Protein AF-A0A1B2AAG3-F1 (afdb_monomer_lite)

Sequence (72 aa):
MALGLFAKVRASNAADRERRKRTDAMMADIFRNRPGRHRRRPPEAGMPIPAVPPRGPRPKQGGAEAPLEFGD

Foldseek 3Di:
DPVVPVVVVVVVVVVVVVVVVVVVVVVVVCVVPVDPPPPDDPVVVPDPDPPDPDPDDDDPPCDDPDPPDPDD

pLDDT: mean 75.48, std 8.32, range [52.38, 91.06]

Radius of gyration: 34.92 Å; chains: 1; bounding box: 68×53×88 Å

Organism: NCBI:txid692370

Structure (mmCIF, N/CA/C/O backbone):
data_AF-A0A1B2AAG3-F1
#
_entry.id   AF-A0A1B2AAG3-F1
#
loop_
_atom_site.group_PDB
_atom_site.id
_atom_site.type_symbol
_atom_site.label_atom_id
_atom_site.label_alt_id
_atom_site.label_comp_id
_atom_site.label_asym_id
_atom_site.label_entity_id
_atom_site.label_seq_id
_atom_site.pdbx_PDB_ins_code
_atom_site.Cartn_x
_atom_site.Cartn_y
_atom_site.Cartn_z
_atom_site.occupancy
_atom_site.B_iso_or_equiv
_atom_site.auth_seq_id
_atom_site.auth_comp_id
_atom_site.auth_asym_id
_atom_site.auth_atom_id
_atom_site.pdbx_PDB_model_num
ATOM 1 N N . MET A 1 1 ? 36.540 -16.803 -40.919 1.00 52.38 1 MET A N 1
ATOM 2 C CA . MET A 1 1 ? 35.077 -16.704 -40.704 1.00 52.38 1 MET A CA 1
ATOM 3 C C . MET A 1 1 ? 34.766 -16.222 -39.274 1.00 52.38 1 MET A C 1
ATOM 5 O O . MET A 1 1 ? 34.326 -17.014 -38.458 1.00 52.38 1 MET A O 1
ATOM 9 N N . ALA A 1 2 ? 35.023 -14.951 -38.928 1.00 59.75 2 ALA A N 1
ATOM 10 C CA . ALA A 1 2 ? 34.856 -14.445 -37.545 1.00 59.75 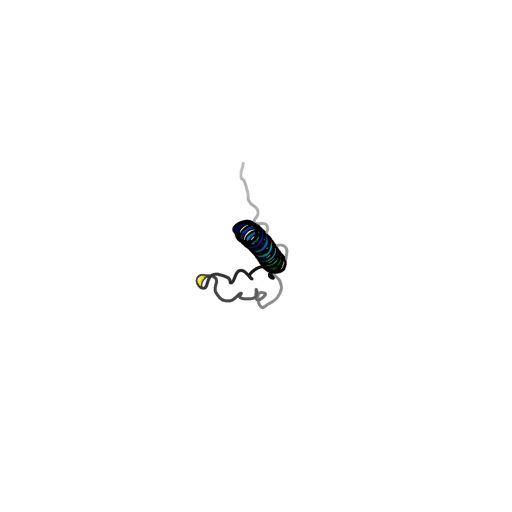2 ALA A CA 1
ATOM 11 C C . ALA A 1 2 ? 33.839 -13.290 -37.397 1.00 59.75 2 ALA A C 1
ATOM 13 O O . ALA A 1 2 ? 33.445 -12.945 -36.286 1.00 59.75 2 ALA A O 1
ATOM 14 N N . LEU A 1 3 ? 33.359 -12.717 -38.507 1.00 59.25 3 LEU A N 1
ATOM 15 C CA . LEU A 1 3 ? 32.468 -11.547 -38.500 1.00 59.25 3 LEU A CA 1
ATOM 16 C C . LEU A 1 3 ? 31.031 -11.836 -38.022 1.00 59.25 3 LEU A C 1
ATOM 18 O O . LEU A 1 3 ? 30.353 -10.930 -37.549 1.00 59.25 3 LEU A O 1
ATOM 22 N N . GLY A 1 4 ? 30.561 -13.086 -38.088 1.00 59.25 4 GLY A N 1
ATOM 23 C CA . GLY A 1 4 ? 29.186 -13.439 -37.699 1.00 59.25 4 GLY A CA 1
ATOM 24 C C . GLY A 1 4 ? 28.961 -13.594 -36.189 1.00 59.25 4 GLY A C 1
ATOM 25 O O . GLY A 1 4 ? 27.842 -13.412 -35.707 1.00 59.25 4 GLY A O 1
ATOM 26 N N . LEU A 1 5 ? 30.011 -13.909 -35.421 1.00 65.00 5 LEU A N 1
ATOM 27 C CA . LEU A 1 5 ? 29.884 -14.249 -34.000 1.00 65.00 5 LEU A CA 1
ATOM 28 C C . LEU A 1 5 ? 29.587 -13.011 -33.142 1.00 65.00 5 LEU A C 1
ATOM 30 O O . LEU A 1 5 ? 28.673 -13.025 -32.318 1.00 65.00 5 LEU A O 1
ATOM 34 N N . PHE A 1 6 ? 30.294 -11.907 -33.393 1.00 62.59 6 PHE A N 1
ATOM 35 C CA . PHE A 1 6 ? 30.093 -10.648 -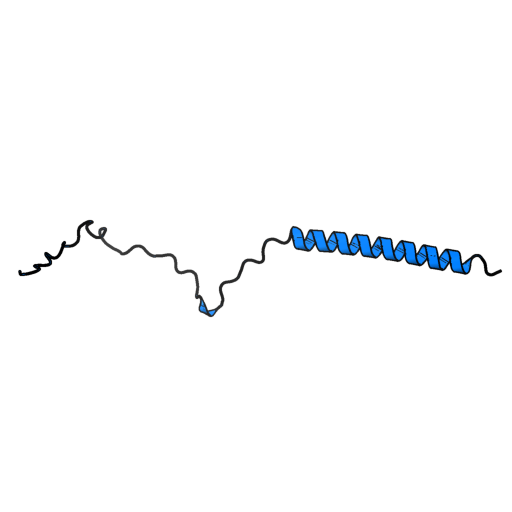32.672 1.00 62.59 6 PHE A CA 1
ATOM 36 C C . PHE A 1 6 ? 28.715 -10.030 -32.934 1.00 62.59 6 PHE A C 1
ATOM 38 O O . PHE A 1 6 ? 28.077 -9.523 -32.009 1.00 62.59 6 PHE A O 1
ATOM 45 N N . ALA A 1 7 ? 28.214 -10.127 -34.169 1.00 67.69 7 ALA A N 1
ATOM 46 C CA . ALA A 1 7 ? 26.868 -9.676 -34.515 1.00 67.69 7 ALA A CA 1
ATOM 47 C C . ALA A 1 7 ? 25.793 -10.477 -33.761 1.00 67.69 7 ALA A C 1
ATOM 49 O O . ALA A 1 7 ? 24.857 -9.894 -33.212 1.00 67.69 7 ALA A O 1
ATOM 50 N N . LYS A 1 8 ? 25.964 -11.802 -33.655 1.00 64.25 8 LYS A N 1
ATOM 51 C CA . LYS A 1 8 ? 25.036 -12.687 -32.939 1.00 64.25 8 LYS A CA 1
ATOM 52 C C . LYS A 1 8 ? 25.022 -12.429 -31.429 1.00 64.25 8 LYS A C 1
ATOM 54 O O . LYS A 1 8 ? 23.945 -12.360 -30.842 1.00 64.25 8 LYS A O 1
ATOM 59 N N . VAL A 1 9 ? 26.183 -12.200 -30.811 1.00 71.12 9 VAL A N 1
ATOM 60 C CA . VAL A 1 9 ? 26.284 -11.838 -29.382 1.00 71.12 9 VAL A CA 1
ATOM 61 C C . VAL A 1 9 ? 25.626 -10.485 -29.109 1.00 71.12 9 VAL A C 1
ATOM 63 O O . VAL A 1 9 ? 24.870 -10.340 -28.149 1.00 71.12 9 VAL A O 1
ATOM 66 N N . ARG A 1 10 ? 25.848 -9.491 -29.976 1.00 69.94 10 ARG A N 1
ATOM 67 C CA . ARG A 1 10 ? 25.214 -8.172 -29.845 1.00 69.94 10 ARG A CA 1
ATOM 68 C C . ARG A 1 10 ? 23.692 -8.244 -29.999 1.00 69.94 10 ARG A C 1
ATOM 70 O O . ARG A 1 10 ? 22.985 -7.602 -29.225 1.00 69.94 10 ARG A O 1
ATOM 77 N N . ALA A 1 11 ? 23.200 -9.031 -30.955 1.00 71.38 11 ALA A N 1
ATOM 78 C CA . ALA A 1 11 ? 21.771 -9.262 -31.156 1.00 71.38 11 ALA A CA 1
ATOM 79 C C . ALA A 1 11 ? 21.135 -9.994 -29.962 1.00 71.38 11 ALA A C 1
ATOM 81 O O . ALA A 1 11 ? 20.066 -9.594 -29.504 1.00 71.38 11 ALA A O 1
ATOM 82 N N . SER A 1 12 ? 21.821 -10.997 -29.402 1.00 72.81 12 SER A N 1
ATOM 83 C CA . SER A 1 12 ? 21.372 -11.693 -28.189 1.00 72.81 12 SER A CA 1
ATOM 84 C C . SER A 1 12 ? 21.267 -10.730 -27.007 1.00 72.81 12 SER A C 1
ATOM 86 O O . SER A 1 12 ? 20.213 -10.620 -26.391 1.00 72.81 12 SER A O 1
ATOM 88 N N . ASN A 1 13 ? 22.304 -9.921 -26.778 1.00 78.44 13 ASN A N 1
ATOM 89 C CA . ASN A 1 13 ? 22.303 -8.912 -25.719 1.00 78.44 13 ASN A CA 1
ATOM 90 C C . ASN A 1 13 ? 21.189 -7.865 -25.894 1.00 78.44 13 ASN A C 1
ATOM 92 O O . ASN A 1 13 ? 20.648 -7.365 -24.908 1.00 78.44 13 ASN A O 1
ATOM 96 N N . ALA A 1 14 ? 20.840 -7.509 -27.134 1.00 78.19 14 ALA A N 1
ATOM 97 C CA . ALA A 1 14 ? 19.718 -6.615 -27.410 1.00 78.19 14 ALA A CA 1
ATOM 98 C C . ALA A 1 14 ? 18.368 -7.272 -27.066 1.00 78.19 14 ALA A C 1
ATOM 100 O O . ALA A 1 14 ? 17.531 -6.638 -26.421 1.00 78.19 14 ALA A O 1
ATOM 101 N N . ALA A 1 15 ? 18.187 -8.547 -27.416 1.00 80.12 15 ALA A N 1
ATOM 102 C CA . ALA A 1 15 ? 16.988 -9.314 -27.082 1.00 80.12 15 ALA A CA 1
ATOM 103 C C . ALA A 1 15 ? 16.831 -9.538 -25.566 1.00 80.12 15 ALA A C 1
ATOM 105 O O . ALA A 1 15 ? 15.724 -9.444 -25.032 1.00 80.12 15 ALA A O 1
ATOM 106 N N . ASP A 1 16 ? 17.930 -9.766 -24.848 1.00 81.38 16 ASP A N 1
ATOM 107 C CA . ASP A 1 16 ? 17.911 -9.908 -23.390 1.00 81.38 16 ASP A CA 1
ATOM 108 C C . ASP A 1 16 ? 17.541 -8.594 -22.688 1.00 81.38 16 ASP A C 1
ATOM 110 O O . ASP A 1 16 ? 16.793 -8.596 -21.708 1.00 81.38 16 ASP A O 1
ATOM 114 N N . ARG A 1 17 ? 17.991 -7.448 -23.217 1.00 81.12 17 ARG A N 1
ATOM 115 C CA . ARG A 1 17 ? 17.584 -6.122 -22.717 1.00 81.12 17 ARG A CA 1
ATOM 116 C C . ARG A 1 17 ? 16.094 -5.861 -22.930 1.00 81.12 17 ARG A C 1
ATOM 118 O O . ARG A 1 17 ? 15.443 -5.352 -22.023 1.00 81.12 17 ARG A O 1
ATOM 125 N N . GLU A 1 18 ? 15.558 -6.209 -24.097 1.00 84.44 18 GLU A N 1
ATOM 126 C CA . GLU A 1 18 ? 14.119 -6.136 -24.398 1.00 84.44 18 GLU A CA 1
ATOM 127 C C . GLU A 1 18 ? 13.293 -6.966 -23.407 1.00 84.44 18 GLU A C 1
ATOM 129 O O . GLU A 1 18 ? 12.320 -6.469 -22.836 1.00 84.44 18 GLU A O 1
ATOM 134 N N . ARG A 1 19 ? 13.709 -8.212 -23.147 1.00 83.31 19 ARG A N 1
ATOM 135 C CA . ARG A 1 19 ? 13.033 -9.095 -22.184 1.00 83.31 19 ARG A CA 1
ATOM 136 C C . ARG A 1 19 ? 13.028 -8.507 -20.777 1.00 83.31 19 ARG A C 1
ATOM 138 O O . ARG A 1 19 ? 11.964 -8.454 -20.170 1.00 83.31 19 ARG A O 1
ATOM 145 N N . ARG A 1 20 ? 14.173 -8.005 -20.300 1.00 85.00 20 ARG A N 1
ATOM 146 C CA . ARG A 1 20 ? 14.282 -7.359 -18.978 1.00 85.00 20 ARG A CA 1
ATOM 147 C C . ARG A 1 20 ? 13.377 -6.134 -18.856 1.00 85.00 20 ARG A C 1
ATOM 149 O O . ARG A 1 20 ? 12.644 -6.007 -17.886 1.00 85.00 20 ARG A O 1
ATOM 156 N N . LYS A 1 21 ? 13.346 -5.272 -19.878 1.00 91.06 21 LYS A N 1
ATOM 157 C CA . LYS A 1 21 ? 12.447 -4.105 -19.890 1.00 91.06 21 LYS A CA 1
ATOM 158 C C . LYS A 1 21 ? 10.975 -4.506 -19.792 1.00 91.06 21 LYS A C 1
ATOM 160 O O . LYS A 1 21 ? 10.218 -3.855 -19.079 1.00 91.06 21 LYS A O 1
ATOM 165 N N . ARG A 1 22 ? 10.567 -5.574 -20.488 1.00 88.06 22 ARG A N 1
ATOM 166 C CA . ARG A 1 22 ? 9.189 -6.090 -20.419 1.00 88.06 22 ARG A CA 1
ATOM 167 C C . ARG A 1 22 ? 8.863 -6.662 -19.044 1.00 88.06 22 ARG A C 1
ATOM 169 O O . ARG A 1 22 ? 7.791 -6.372 -18.523 1.00 88.06 22 ARG A O 1
ATOM 176 N N . THR A 1 23 ? 9.773 -7.432 -18.448 1.00 89.94 23 THR A N 1
ATOM 177 C CA . THR A 1 23 ? 9.570 -7.972 -17.096 1.00 89.94 23 THR A CA 1
ATOM 178 C C . THR A 1 23 ? 9.509 -6.863 -16.053 1.00 89.94 23 THR A C 1
ATOM 180 O O . THR A 1 23 ? 8.631 -6.894 -15.198 1.00 89.94 23 THR A O 1
ATOM 183 N N . ASP A 1 24 ? 10.367 -5.848 -16.157 1.00 90.50 24 ASP A N 1
ATOM 184 C CA . ASP A 1 24 ? 10.388 -4.717 -15.224 1.00 90.50 24 ASP A CA 1
ATOM 185 C C . ASP A 1 24 ? 9.113 -3.873 -15.338 1.00 90.50 24 ASP A C 1
ATOM 187 O O . ASP A 1 24 ? 8.514 -3.516 -14.324 1.00 90.50 24 ASP A O 1
ATOM 191 N N . ALA A 1 25 ? 8.647 -3.609 -16.564 1.00 89.81 25 ALA A N 1
ATOM 192 C CA . ALA A 1 25 ? 7.389 -2.904 -16.802 1.00 89.81 25 ALA A CA 1
ATOM 193 C C . ALA A 1 25 ? 6.181 -3.679 -16.250 1.00 89.81 25 ALA A C 1
ATOM 195 O O . ALA A 1 25 ? 5.318 -3.090 -15.599 1.00 89.81 25 ALA A O 1
ATOM 196 N N . MET A 1 26 ? 6.146 -5.000 -16.453 1.00 87.69 26 MET A N 1
ATOM 197 C CA . MET A 1 26 ? 5.105 -5.869 -15.899 1.00 87.69 26 MET A CA 1
ATOM 198 C C . MET A 1 26 ? 5.121 -5.856 -14.365 1.00 87.69 26 MET A C 1
ATOM 200 O O . MET A 1 26 ? 4.072 -5.731 -13.738 1.00 87.69 26 MET A O 1
ATOM 204 N N . MET A 1 27 ? 6.301 -5.941 -13.747 1.00 89.19 27 MET A N 1
ATOM 205 C CA . MET A 1 27 ? 6.430 -5.880 -12.289 1.00 89.19 27 MET A CA 1
ATOM 206 C C . MET A 1 27 ? 5.988 -4.521 -11.743 1.00 89.19 27 MET A C 1
ATOM 208 O O . MET A 1 27 ? 5.255 -4.472 -10.757 1.00 89.19 27 MET A O 1
ATOM 212 N N . ALA A 1 28 ? 6.372 -3.420 -12.392 1.00 87.25 28 ALA A N 1
ATOM 213 C CA . ALA A 1 28 ? 5.960 -2.077 -11.993 1.00 87.25 28 ALA A CA 1
ATOM 214 C C . ALA A 1 28 ? 4.431 -1.905 -12.012 1.00 87.25 28 ALA A C 1
ATOM 216 O O . ALA A 1 28 ? 3.878 -1.302 -11.090 1.00 87.25 28 ALA A O 1
ATOM 2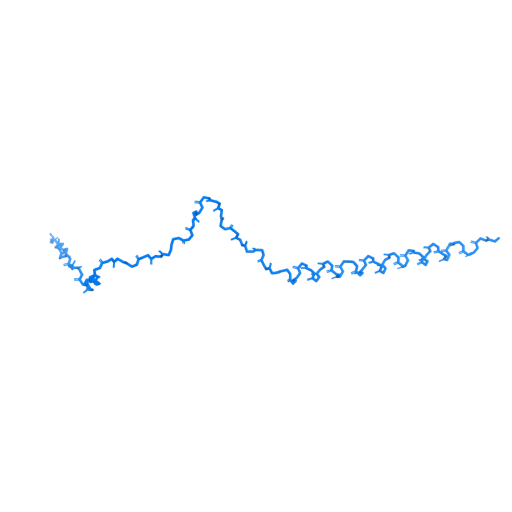17 N N . ASP A 1 29 ? 3.750 -2.463 -13.015 1.00 87.19 29 ASP A N 1
ATOM 218 C CA . ASP A 1 29 ? 2.287 -2.437 -13.096 1.00 87.19 29 ASP A CA 1
ATOM 219 C C . ASP A 1 29 ? 1.630 -3.271 -11.985 1.00 87.19 29 ASP A C 1
ATOM 221 O O . ASP A 1 29 ? 0.707 -2.806 -11.315 1.00 87.19 29 ASP A O 1
ATOM 225 N N . ILE A 1 30 ? 2.181 -4.454 -11.689 1.00 86.69 30 ILE A N 1
ATOM 226 C CA . ILE A 1 30 ? 1.736 -5.288 -10.562 1.00 86.69 30 ILE A CA 1
ATOM 227 C C . ILE A 1 30 ? 1.872 -4.529 -9.240 1.00 86.69 30 ILE A C 1
ATOM 229 O O . ILE A 1 30 ? 0.945 -4.542 -8.434 1.00 86.69 30 ILE A O 1
ATOM 233 N N . PHE A 1 31 ? 3.000 -3.858 -8.993 1.00 82.88 31 PHE A N 1
ATOM 234 C CA . PHE A 1 31 ? 3.197 -3.091 -7.760 1.00 82.88 31 PHE A CA 1
ATOM 235 C C . PHE A 1 31 ? 2.296 -1.856 -7.679 1.00 82.88 31 PHE A C 1
ATOM 237 O O . PHE A 1 31 ? 1.859 -1.511 -6.580 1.00 82.88 31 PHE A O 1
ATOM 244 N N . ARG A 1 32 ? 1.994 -1.216 -8.814 1.00 82.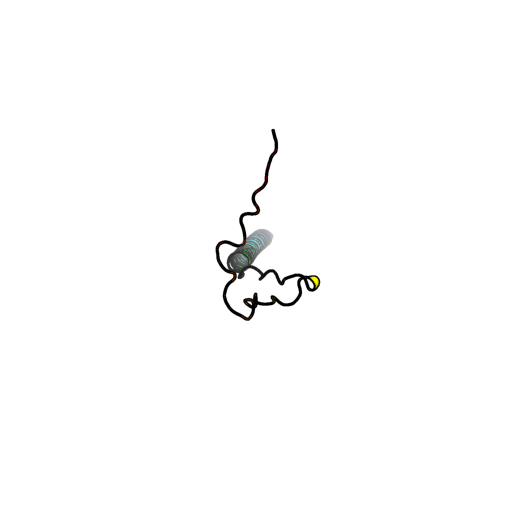38 32 ARG A N 1
ATOM 245 C CA . ARG A 1 32 ? 1.116 -0.040 -8.890 1.00 82.38 32 ARG A CA 1
ATOM 246 C C . ARG A 1 32 ? -0.352 -0.395 -8.659 1.00 82.38 32 ARG A C 1
ATOM 248 O O . ARG A 1 32 ? -1.029 0.310 -7.918 1.00 82.38 32 ARG A O 1
ATOM 255 N N . ASN A 1 33 ? -0.820 -1.488 -9.257 1.00 80.38 33 ASN A N 1
ATOM 256 C CA . ASN A 1 33 ? -2.226 -1.902 -9.215 1.00 80.38 33 ASN A CA 1
ATOM 257 C C . ASN A 1 33 ? -2.520 -2.911 -8.101 1.00 80.38 33 ASN A C 1
ATOM 259 O O . ASN A 1 33 ? -3.651 -3.383 -7.972 1.00 80.38 33 ASN A O 1
ATOM 263 N N . ARG A 1 34 ? -1.522 -3.261 -7.279 1.00 75.12 34 ARG A N 1
ATOM 264 C CA . ARG A 1 34 ? -1.742 -4.131 -6.129 1.00 75.12 34 ARG A CA 1
ATOM 265 C C . ARG A 1 34 ? -2.721 -3.429 -5.187 1.00 75.12 34 ARG A C 1
ATOM 267 O O . ARG A 1 34 ? -2.367 -2.370 -4.663 1.00 75.12 34 ARG A O 1
ATOM 274 N N . PRO A 1 35 ? -3.912 -4.001 -4.917 1.00 74.69 35 PRO A N 1
ATOM 275 C CA . PRO A 1 35 ? -4.805 -3.435 -3.920 1.00 74.69 35 PRO A CA 1
ATOM 276 C C . PRO A 1 35 ? -4.009 -3.292 -2.627 1.00 74.69 35 PRO A C 1
ATOM 278 O O . PRO A 1 35 ? -3.343 -4.245 -2.201 1.00 74.69 35 PRO A O 1
ATOM 281 N N . GLY A 1 36 ? -4.002 -2.074 -2.072 1.00 71.00 36 GLY A N 1
ATOM 282 C CA . GLY A 1 36 ? -3.201 -1.734 -0.903 1.00 71.00 36 GLY A CA 1
ATOM 283 C C . GLY A 1 36 ? -3.364 -2.831 0.136 1.00 71.00 36 GLY A C 1
ATOM 284 O O . GLY A 1 36 ? -4.488 -3.142 0.528 1.00 71.00 36 GLY A O 1
ATOM 285 N N . ARG A 1 37 ? -2.253 -3.489 0.501 1.00 67.62 37 ARG A N 1
ATOM 286 C CA . ARG A 1 37 ? -2.244 -4.629 1.425 1.00 67.62 37 ARG A CA 1
ATOM 287 C C . ARG A 1 37 ? -3.021 -4.196 2.660 1.00 67.62 37 ARG A C 1
ATOM 289 O O . ARG A 1 37 ? -2.512 -3.378 3.424 1.00 67.62 37 ARG A O 1
ATOM 296 N N . HIS A 1 38 ? -4.251 -4.696 2.810 1.00 65.06 38 HIS A N 1
ATOM 297 C CA . HIS A 1 38 ? -5.117 -4.348 3.928 1.00 65.06 38 HIS A CA 1
ATOM 298 C C . HIS A 1 38 ? -4.288 -4.578 5.185 1.00 65.06 38 HIS A C 1
ATOM 300 O O . HIS A 1 38 ? -3.862 -5.712 5.438 1.00 65.06 38 HIS A O 1
ATOM 306 N N . ARG A 1 39 ? -3.948 -3.495 5.896 1.00 68.62 39 ARG A N 1
ATOM 307 C CA . ARG A 1 39 ? -3.159 -3.566 7.124 1.00 68.62 39 ARG A CA 1
ATOM 308 C C . ARG A 1 39 ? -4.006 -4.374 8.092 1.00 68.62 39 ARG A C 1
ATOM 310 O O . ARG A 1 39 ? -4.953 -3.861 8.681 1.00 68.62 39 ARG A O 1
ATOM 317 N N . ARG A 1 40 ? -3.749 -5.683 8.153 1.00 71.31 40 ARG A N 1
ATOM 318 C CA . ARG A 1 40 ? -4.358 -6.557 9.147 1.00 71.31 40 ARG A CA 1
ATOM 319 C C . ARG A 1 40 ? -3.965 -5.943 10.477 1.00 71.31 40 ARG A C 1
ATOM 321 O O . ARG A 1 40 ? -2.780 -5.695 10.701 1.00 71.31 40 ARG A O 1
ATOM 328 N N . ARG A 1 41 ? -4.967 -5.606 11.288 1.00 72.31 41 ARG A N 1
ATOM 329 C CA . ARG A 1 41 ? -4.710 -5.118 12.637 1.00 72.31 41 ARG A CA 1
ATOM 330 C C . ARG A 1 41 ? -3.812 -6.155 13.327 1.00 72.31 41 ARG A C 1
ATOM 332 O O . ARG A 1 41 ? -3.996 -7.350 13.061 1.00 72.31 41 ARG A O 1
ATOM 339 N N . PRO A 1 42 ? -2.810 -5.726 14.111 1.00 78.69 42 PRO A N 1
ATOM 340 C CA . PRO A 1 42 ? -1.974 -6.669 14.836 1.00 78.69 42 PRO A CA 1
ATOM 341 C C . PRO A 1 42 ? -2.873 -7.584 15.679 1.00 78.69 42 PRO A C 1
ATOM 343 O O . PRO A 1 42 ? -3.958 -7.156 16.075 1.00 78.69 42 PRO A O 1
ATOM 346 N N . PRO A 1 43 ? -2.469 -8.837 15.931 1.00 73.25 43 PRO A N 1
ATOM 347 C CA . PRO A 1 43 ? -3.301 -9.799 16.660 1.00 73.25 43 PRO A CA 1
ATOM 348 C C . PRO A 1 43 ? -3.717 -9.277 18.045 1.00 73.25 43 PRO A C 1
ATOM 350 O O . PRO A 1 43 ? -4.817 -9.558 18.507 1.00 73.25 43 PRO A O 1
ATOM 353 N N . GLU A 1 44 ? -2.874 -8.438 18.650 1.00 76.94 44 GLU A N 1
ATOM 354 C CA . GLU A 1 44 ? -3.118 -7.733 19.912 1.00 76.94 44 GLU A CA 1
ATOM 355 C C . GLU A 1 44 ? -4.287 -6.735 19.855 1.00 76.94 44 GLU A C 1
ATOM 357 O O . GLU A 1 44 ? -4.896 -6.445 20.878 1.00 76.94 44 GLU A O 1
ATOM 362 N N . ALA A 1 45 ? -4.645 -6.218 18.674 1.00 72.44 45 ALA A N 1
ATOM 363 C CA . ALA A 1 45 ? -5.703 -5.216 18.514 1.00 72.44 45 ALA A CA 1
ATOM 364 C C . ALA A 1 45 ? -7.129 -5.779 18.667 1.00 72.44 45 ALA A C 1
ATOM 366 O O . ALA A 1 45 ? -8.094 -5.026 18.513 1.00 72.44 45 ALA A O 1
ATOM 367 N N . GLY A 1 46 ? -7.265 -7.081 18.942 1.00 72.31 46 GLY A N 1
ATOM 368 C CA . GLY A 1 46 ? -8.550 -7.755 19.092 1.00 72.31 46 GLY A CA 1
ATOM 369 C C . GLY A 1 46 ? -9.422 -7.702 17.831 1.00 72.31 46 GLY A C 1
ATOM 370 O O . GLY A 1 46 ? -9.073 -7.120 16.798 1.00 72.31 46 GLY A O 1
ATOM 371 N N . MET A 1 47 ? -10.597 -8.332 17.897 1.00 72.88 47 MET A N 1
ATOM 372 C CA . MET A 1 47 ? -11.624 -8.104 16.878 1.00 72.88 47 MET A CA 1
ATOM 373 C C . MET A 1 47 ? -12.119 -6.655 16.995 1.00 72.88 47 MET A C 1
ATOM 375 O O . MET A 1 47 ? -12.235 -6.155 18.113 1.00 72.88 47 MET A O 1
ATOM 379 N N . PRO A 1 48 ? -12.430 -5.959 15.885 1.00 71.38 48 PRO A N 1
ATOM 380 C CA . PRO A 1 48 ? -13.131 -4.683 15.960 1.00 71.38 48 PRO A CA 1
ATOM 381 C C . PRO A 1 48 ? -14.467 -4.902 16.678 1.00 71.38 48 PRO A C 1
ATOM 383 O O . PRO A 1 48 ? -15.408 -5.414 16.079 1.00 71.38 48 PRO A O 1
ATOM 386 N N . ILE A 1 49 ? -14.543 -4.547 17.962 1.00 72.56 49 ILE A N 1
ATOM 387 C CA . ILE A 1 49 ? -15.801 -4.573 18.703 1.00 72.56 49 ILE A CA 1
ATOM 388 C C . ILE A 1 49 ? -16.588 -3.349 18.224 1.00 72.56 49 ILE A C 1
ATOM 390 O O . ILE A 1 49 ? -16.122 -2.223 18.428 1.00 72.56 49 ILE A O 1
ATOM 394 N N . PRO A 1 50 ? -17.731 -3.519 17.535 1.00 74.50 50 PRO A N 1
ATOM 395 C CA . PRO A 1 50 ? -18.581 -2.388 17.203 1.00 74.50 50 PRO A CA 1
ATOM 396 C C . PRO A 1 50 ? -19.003 -1.705 18.504 1.00 74.50 50 PRO A C 1
ATOM 398 O O . PRO A 1 50 ? -19.353 -2.378 19.474 1.00 74.50 50 PRO A O 1
ATOM 401 N N . ALA A 1 51 ? -18.954 -0.373 18.534 1.00 78.19 51 ALA A N 1
ATOM 402 C CA . ALA A 1 51 ? -19.409 0.384 19.689 1.00 78.19 51 ALA A CA 1
ATOM 403 C C . ALA A 1 51 ? -20.896 0.078 19.920 1.00 78.19 51 ALA A C 1
ATOM 405 O O . ALA A 1 51 ? -21.755 0.514 19.154 1.00 78.19 51 ALA A O 1
ATOM 406 N N . VAL A 1 52 ? -21.196 -0.714 20.950 1.00 80.31 52 VAL A N 1
ATOM 407 C CA . VAL A 1 52 ? -22.573 -0.970 21.366 1.00 80.31 52 VAL A CA 1
ATOM 408 C C . VAL A 1 52 ? -23.059 0.299 22.063 1.00 80.31 52 VAL A C 1
ATOM 410 O O . VAL A 1 52 ? -22.446 0.699 23.056 1.00 80.31 52 VAL A O 1
ATOM 413 N N . PRO A 1 53 ? -24.118 0.966 21.567 1.00 77.12 53 PRO A N 1
ATOM 414 C CA . PRO A 1 53 ? -24.665 2.115 22.267 1.00 77.12 53 PRO A CA 1
ATOM 415 C C . PRO A 1 53 ? -25.149 1.673 23.658 1.00 77.12 53 PRO A C 1
ATOM 417 O O . PRO A 1 53 ? -25.654 0.553 23.800 1.00 77.12 53 PRO A O 1
ATOM 420 N N . PRO A 1 54 ? -24.998 2.518 24.694 1.00 80.56 54 PRO A N 1
ATOM 421 C CA . PRO A 1 54 ? -25.466 2.186 26.032 1.00 80.56 54 PRO A CA 1
ATOM 422 C C . PRO A 1 54 ? -26.953 1.822 25.992 1.00 80.56 54 PRO A C 1
ATOM 424 O O . PRO A 1 54 ? -27.747 2.455 25.295 1.00 80.56 54 PRO A O 1
ATOM 427 N N . ARG A 1 55 ? -27.329 0.775 26.732 1.00 80.88 55 ARG A N 1
ATOM 428 C CA . ARG A 1 55 ? -28.737 0.405 26.898 1.00 80.88 55 ARG A CA 1
ATOM 429 C C . ARG A 1 55 ? -29.424 1.460 27.764 1.00 80.88 55 ARG A C 1
ATOM 431 O O . ARG A 1 55 ? -28.865 1.880 28.772 1.00 80.88 55 ARG A O 1
ATOM 438 N N . GLY A 1 56 ? -30.649 1.828 27.401 1.00 81.50 56 GLY A N 1
ATOM 439 C CA . GLY A 1 56 ? -31.455 2.793 28.149 1.00 81.50 56 GLY A CA 1
ATOM 440 C C . GLY A 1 56 ? -31.614 4.141 27.440 1.00 81.50 56 GLY A C 1
ATOM 441 O O . GLY A 1 56 ? -31.169 4.304 26.301 1.00 81.50 56 GLY A O 1
ATOM 442 N N . PRO A 1 57 ? -32.311 5.100 28.073 1.00 83.38 57 PRO A N 1
ATOM 443 C CA . PRO A 1 57 ? -32.513 6.425 27.501 1.00 83.38 57 PRO A CA 1
ATOM 444 C C . PRO A 1 57 ? -31.171 7.139 27.320 1.00 83.38 57 PRO A C 1
ATOM 446 O O . PRO A 1 57 ? -30.220 6.911 28.068 1.00 83.38 57 PRO A O 1
ATOM 449 N N . ARG A 1 58 ? -31.100 8.026 26.320 1.00 78.31 58 ARG A N 1
ATOM 450 C CA . ARG A 1 58 ? -29.910 8.853 26.090 1.00 78.31 58 ARG A CA 1
ATOM 451 C C . ARG A 1 58 ? -29.534 9.586 27.384 1.00 78.31 58 ARG A C 1
ATOM 453 O O . ARG A 1 58 ? -30.444 10.030 28.093 1.00 78.31 58 ARG A O 1
ATOM 460 N N . PRO A 1 59 ? -28.230 9.759 27.677 1.00 75.19 59 PRO A N 1
ATOM 461 C CA . PRO A 1 59 ? -27.807 10.674 28.724 1.00 75.19 59 PRO A CA 1
ATOM 462 C C . PRO A 1 59 ? -28.517 12.005 28.499 1.00 75.19 59 PRO A C 1
ATOM 464 O O . PRO A 1 59 ? -28.555 12.500 27.368 1.00 75.19 59 PRO A O 1
ATOM 467 N N . LYS A 1 60 ? -29.134 12.552 29.546 1.00 79.06 60 LYS A N 1
ATOM 468 C CA . LYS A 1 60 ? -29.740 13.877 29.453 1.00 79.06 60 LYS A CA 1
ATOM 469 C C . LYS A 1 60 ? -28.626 14.839 29.033 1.00 79.06 60 LYS A C 1
ATOM 471 O O . LYS A 1 60 ? -27.617 14.943 29.726 1.00 79.06 60 LYS A O 1
ATOM 476 N N . GLN A 1 61 ? -28.772 15.486 27.876 1.00 70.38 61 GLN A N 1
ATOM 477 C CA . GLN A 1 61 ? -27.935 16.636 27.540 1.00 70.38 61 GLN A CA 1
ATOM 478 C C . GLN A 1 61 ? -28.153 17.666 28.655 1.00 70.38 61 GLN A C 1
ATOM 480 O O . GLN A 1 61 ? -29.286 18.087 28.864 1.00 70.38 61 GLN A O 1
ATOM 485 N N . GLY A 1 62 ? -27.104 17.994 29.411 1.00 72.06 62 GLY A N 1
ATOM 486 C CA . GLY A 1 62 ? -27.195 18.900 30.564 1.00 72.06 62 GLY A CA 1
ATOM 487 C C . GLY A 1 62 ? -27.083 18.221 31.934 1.00 72.06 62 GLY A C 1
ATOM 488 O O . GLY A 1 62 ? -27.821 18.563 32.853 1.00 72.06 62 GLY A O 1
ATOM 489 N N . GLY A 1 63 ? -26.181 17.245 32.086 1.00 69.62 63 GLY A N 1
ATOM 490 C CA . GLY A 1 63 ? -25.804 16.734 33.405 1.00 69.62 63 GLY A CA 1
ATOM 491 C C . GLY A 1 63 ? -25.121 17.832 34.219 1.00 69.62 63 GLY A C 1
ATOM 492 O O . GLY A 1 63 ? -24.019 18.221 33.859 1.00 69.62 63 GLY A O 1
ATOM 493 N N . ALA A 1 64 ? -25.832 18.315 35.244 1.00 68.06 64 ALA A N 1
ATOM 494 C CA . ALA A 1 64 ? -25.430 19.237 36.307 1.00 68.06 64 ALA A CA 1
ATOM 495 C C . ALA A 1 64 ? -24.163 20.057 36.016 1.00 68.06 64 ALA A C 1
ATOM 497 O O . ALA A 1 64 ? -23.045 19.600 36.247 1.00 68.06 64 ALA A O 1
ATOM 498 N N . GLU A 1 65 ? -24.358 21.302 35.583 1.00 66.12 65 GLU A N 1
ATOM 499 C CA . GLU A 1 65 ? -23.387 22.354 35.864 1.00 66.12 65 GLU A CA 1
ATOM 500 C C . GLU A 1 65 ? -23.226 22.390 37.388 1.00 66.12 65 GLU A C 1
ATOM 502 O O . GLU A 1 65 ? -24.113 22.849 38.104 1.00 66.12 65 GLU A O 1
ATOM 507 N N . ALA A 1 66 ? -22.169 21.762 37.905 1.00 70.94 66 ALA A N 1
ATOM 508 C CA . ALA A 1 66 ? -21.808 21.919 39.301 1.00 70.94 66 ALA A CA 1
ATOM 509 C C . ALA A 1 66 ? -21.441 23.399 39.467 1.00 70.94 66 ALA A C 1
ATOM 511 O O . ALA A 1 66 ? -20.498 23.834 38.798 1.00 70.94 66 ALA A O 1
ATOM 512 N N . PRO A 1 67 ? -22.161 24.185 40.290 1.00 70.81 67 PRO A N 1
ATOM 513 C CA . PRO A 1 67 ? -21.750 25.549 40.568 1.00 70.81 67 PRO A CA 1
ATOM 514 C C . PRO A 1 67 ? -20.377 25.466 41.234 1.00 70.81 67 PRO A C 1
ATOM 516 O O . PRO A 1 67 ? -20.248 24.944 42.342 1.00 70.81 67 PRO A O 1
ATOM 519 N N . LEU A 1 68 ? -19.334 25.901 40.533 1.00 70.94 68 LEU A N 1
ATOM 520 C CA . LEU A 1 68 ? -18.039 26.125 41.155 1.00 70.94 68 LEU A CA 1
ATOM 521 C C . LEU A 1 68 ? -18.152 27.471 41.871 1.00 70.94 68 LEU A C 1
ATOM 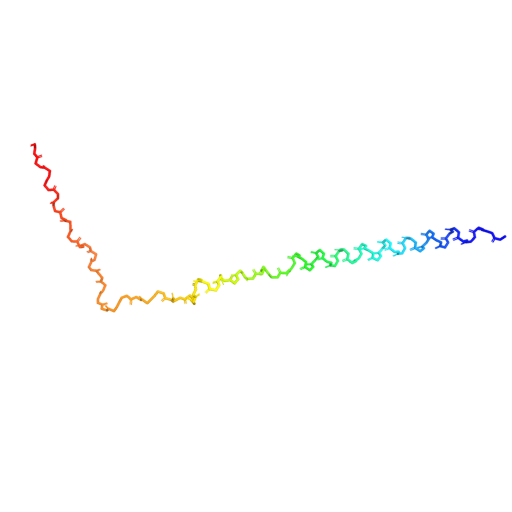523 O O . LEU A 1 68 ? -17.999 28.518 41.248 1.00 70.94 68 LEU A O 1
ATOM 527 N N . GLU A 1 69 ? -18.493 27.443 43.160 1.00 71.94 69 GLU A N 1
ATOM 528 C CA . GLU A 1 69 ? -18.327 28.617 44.015 1.00 71.94 69 GLU A CA 1
ATOM 529 C C . GLU A 1 69 ? -16.829 28.890 44.162 1.00 71.94 69 GLU A C 1
ATOM 531 O O . GLU A 1 69 ? -16.110 28.186 44.873 1.00 71.94 69 GLU A O 1
ATOM 536 N N . PHE A 1 70 ? -16.348 29.905 43.452 1.00 74.25 70 PHE A N 1
ATOM 537 C CA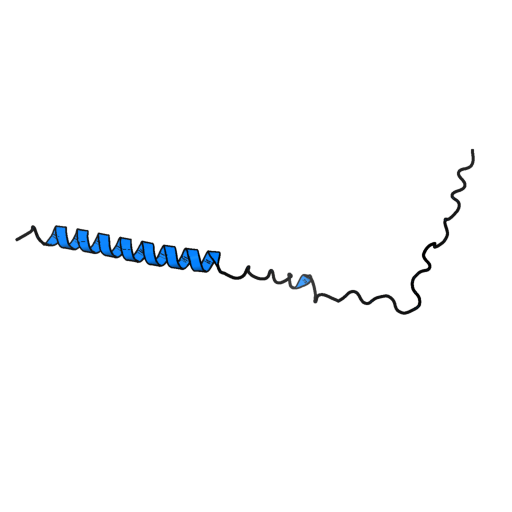 . PHE A 1 70 ? -15.078 30.539 43.762 1.00 74.25 70 PHE A CA 1
ATOM 538 C C . PHE A 1 70 ? -15.396 31.661 44.752 1.00 74.25 70 PHE A C 1
ATOM 540 O O . PHE A 1 70 ? -15.933 32.689 44.353 1.00 74.25 70 PHE A O 1
ATOM 547 N N . GLY A 1 71 ? -15.163 31.414 46.043 1.00 76.19 71 GLY A N 1
ATOM 548 C CA . GLY A 1 71 ? -15.243 32.456 47.069 1.00 76.19 71 GLY A CA 1
ATOM 549 C C . GLY A 1 71 ? -14.147 33.509 46.870 1.00 76.19 71 GLY A C 1
ATOM 550 O O . GLY A 1 71 ? -13.067 33.168 46.381 1.00 76.19 71 GLY A O 1
ATOM 551 N N . ASP A 1 72 ? -14.467 34.756 47.224 1.00 67.75 72 ASP A N 1
ATOM 552 C CA . ASP A 1 72 ? -13.603 35.944 47.104 1.00 67.75 72 ASP A CA 1
ATOM 553 C C . ASP A 1 72 ? -12.305 35.869 47.933 1.00 67.75 72 ASP A C 1
ATOM 555 O O . ASP A 1 72 ? -12.339 35.341 49.073 1.00 67.75 72 ASP A O 1
#

Secondary structure (DSSP, 8-state):
--HHHHHHHHHHHHHHHHHHHHHHHHHHHHHHHSPP---PPPGGG-S----PPPSSSPPPS-----------